Protein AF-A0A9W4TBA7-F1 (afdb_monomer)

Secondary structure (DSSP, 8-state):
-HHHHHHHHHGGGS-HHHHHHHHHHHHHHHHHS--PPPP--PPPPS---HHHHHHHHHHHH-TTGGGS-HHHHHHHHHHHHS----HHHH-

Solvent-accessible surface area (backbone atoms only — not comparable to full-atom values): 5652 Å² total; per-residue (Å²): 118,72,67,62,55,55,50,61,70,45,57,90,78,55,59,69,70,57,56,52,51,51,50,52,51,52,52,44,26,74,73,67,76,39,85,74,74,81,77,83,76,68,84,70,69,95,72,80,49,72,68,57,51,51,52,50,47,58,33,65,76,34,76,67,49,62,73,47,54,48,64,56,46,26,51,54,45,24,72,74,67,74,51,84,52,58,40,74,80,70,106

Radius of gyration: 26.27 Å; Cα contacts (8 Å, |Δi|>4): 42; chains: 1; bounding box: 50×23×65 Å

Sequence (91 aa):
LKLYEIMKALIPKTRGAIIYAVYNTLKHLHQTGSFTPKKQTGRPPLLNTPFQQELKAFVQENSENRRLCAKKLSTVWTSCLKNPISAFTIR

Structure (mmCIF, N/CA/C/O backbone):
data_AF-A0A9W4TBA7-F1
#
_entry.id   AF-A0A9W4TBA7-F1
#
loop_
_atom_site.group_PDB
_atom_site.id
_atom_site.type_symbol
_atom_site.label_atom_id
_atom_site.label_alt_id
_atom_site.label_comp_id
_atom_site.label_asym_id
_atom_site.label_entity_id
_atom_site.label_seq_id
_atom_site.pdbx_PDB_ins_code
_atom_site.Cartn_x
_atom_site.Cartn_y
_atom_site.Cartn_z
_atom_site.occupancy
_atom_site.B_iso_or_equiv
_atom_site.auth_seq_id
_atom_site.auth_comp_id
_atom_site.auth_asym_id
_atom_site.auth_atom_id
_atom_site.pdbx_PDB_model_num
ATOM 1 N N . LEU A 1 1 ? 32.525 6.665 -31.437 1.00 55.78 1 LEU A N 1
ATOM 2 C CA . LEU A 1 1 ? 32.812 5.915 -32.685 1.00 55.78 1 LEU A CA 1
ATOM 3 C C . LEU A 1 1 ? 32.375 4.441 -32.648 1.00 55.78 1 LEU A C 1
ATOM 5 O O . LEU A 1 1 ? 31.694 4.043 -33.574 1.00 55.78 1 LEU A O 1
ATOM 9 N N . LYS A 1 2 ? 32.633 3.641 -31.598 1.00 66.75 2 LYS A N 1
ATOM 10 C CA . LYS A 1 2 ? 32.271 2.197 -31.592 1.00 66.75 2 LYS A CA 1
ATOM 11 C C . LYS A 1 2 ? 30.762 1.863 -31.603 1.00 66.75 2 LYS A C 1
ATOM 13 O O . LYS A 1 2 ? 30.369 0.886 -32.224 1.00 66.75 2 LYS A O 1
ATOM 18 N N . LEU A 1 3 ? 29.909 2.663 -30.955 1.00 62.22 3 LEU A N 1
ATOM 19 C CA . LEU A 1 3 ? 28.463 2.373 -30.843 1.00 62.22 3 LEU A CA 1
ATOM 20 C C . LEU A 1 3 ? 27.697 2.542 -32.164 1.00 62.22 3 LEU A C 1
ATOM 22 O O . LEU A 1 3 ? 26.803 1.761 -32.474 1.00 62.22 3 LEU A O 1
ATOM 26 N N . TYR A 1 4 ? 28.077 3.551 -32.947 1.00 63.47 4 TYR A N 1
ATOM 27 C CA . TYR A 1 4 ? 27.458 3.858 -34.236 1.00 63.47 4 TYR A CA 1
ATOM 28 C C . TYR A 1 4 ? 27.751 2.775 -35.285 1.00 63.47 4 TYR A C 1
ATOM 30 O O . TYR A 1 4 ? 26.853 2.373 -36.021 1.00 63.47 4 TYR A O 1
ATOM 38 N N . GLU A 1 5 ? 28.971 2.231 -35.281 1.00 68.69 5 GLU A N 1
ATOM 39 C CA . GLU A 1 5 ? 29.366 1.117 -36.152 1.00 68.69 5 GLU A CA 1
ATOM 40 C C . GLU A 1 5 ? 28.635 -0.191 -35.798 1.00 68.69 5 GLU A C 1
ATOM 42 O O . GLU A 1 5 ? 28.164 -0.899 -36.687 1.00 68.69 5 GLU A O 1
ATOM 47 N N . ILE A 1 6 ? 28.434 -0.477 -34.502 1.00 69.06 6 ILE A N 1
ATOM 48 C CA . ILE A 1 6 ? 27.637 -1.634 -34.046 1.00 69.06 6 ILE A CA 1
ATOM 49 C C . ILE A 1 6 ? 26.171 -1.493 -34.478 1.00 69.06 6 ILE A C 1
ATOM 51 O O . ILE A 1 6 ? 25.579 -2.450 -34.976 1.00 69.06 6 ILE A O 1
ATOM 55 N N . MET A 1 7 ? 25.584 -0.298 -34.337 1.00 66.00 7 MET A N 1
ATOM 56 C CA . MET A 1 7 ? 24.221 -0.041 -34.811 1.00 66.00 7 MET A CA 1
ATOM 57 C C . MET A 1 7 ? 24.109 -0.221 -36.329 1.00 66.00 7 MET A C 1
ATOM 59 O O . MET A 1 7 ? 23.196 -0.910 -36.777 1.00 66.00 7 MET A O 1
ATOM 63 N N . LYS A 1 8 ? 25.052 0.310 -37.119 1.00 66.44 8 LYS A N 1
ATOM 64 C CA . LYS A 1 8 ? 25.088 0.121 -38.581 1.00 66.44 8 LYS A CA 1
ATOM 65 C C . LYS A 1 8 ? 25.114 -1.348 -38.998 1.00 66.44 8 LYS A C 1
ATOM 67 O O . LYS A 1 8 ? 24.406 -1.717 -39.931 1.00 66.44 8 LYS A O 1
ATOM 72 N N . ALA A 1 9 ? 25.875 -2.185 -38.295 1.00 67.19 9 ALA A N 1
ATOM 73 C CA . ALA A 1 9 ? 25.975 -3.612 -38.594 1.00 67.19 9 ALA A CA 1
ATOM 74 C C . ALA A 1 9 ? 24.683 -4.403 -38.289 1.00 67.19 9 ALA A C 1
ATOM 76 O O . ALA A 1 9 ? 24.420 -5.414 -38.942 1.00 67.19 9 ALA A O 1
ATOM 77 N N . LEU A 1 10 ? 23.863 -3.952 -37.329 1.00 63.69 10 LEU A N 1
ATOM 78 C CA . LEU A 1 10 ? 22.596 -4.604 -36.962 1.00 63.69 10 LEU A CA 1
ATOM 79 C C . LEU A 1 10 ? 21.402 -4.200 -37.846 1.00 63.69 10 LEU A C 1
ATOM 81 O O . LEU A 1 10 ? 20.488 -5.010 -38.026 1.00 63.69 10 LEU A O 1
ATOM 85 N N . ILE A 1 11 ? 21.407 -2.983 -38.405 1.00 63.31 11 ILE A N 1
ATOM 86 C CA . ILE A 1 11 ? 20.301 -2.410 -39.199 1.00 63.31 11 ILE A CA 1
ATOM 87 C C . ILE A 1 11 ? 19.819 -3.313 -40.353 1.00 63.31 11 ILE A C 1
ATOM 89 O O . ILE A 1 11 ? 18.610 -3.514 -40.454 1.00 63.31 11 ILE A O 1
ATOM 93 N N . PRO A 1 12 ? 20.682 -3.912 -41.200 1.00 61.94 12 PRO A N 1
ATOM 94 C CA . PRO A 1 12 ? 20.199 -4.688 -42.346 1.00 61.94 12 PRO A CA 1
ATOM 95 C C . PRO A 1 12 ? 19.651 -6.082 -41.990 1.00 61.94 12 PRO A C 1
ATOM 97 O O . PRO A 1 12 ? 19.111 -6.755 -42.861 1.00 61.94 12 PRO A O 1
ATOM 100 N N . LYS A 1 13 ? 19.784 -6.549 -40.737 1.00 64.44 13 LYS A N 1
ATOM 101 C CA . LYS A 1 13 ? 19.483 -7.943 -40.346 1.00 64.44 13 LYS A CA 1
ATOM 102 C C . LYS A 1 13 ? 18.376 -8.093 -39.301 1.00 64.44 13 LYS A C 1
ATOM 104 O O . LYS A 1 13 ? 18.088 -9.213 -38.887 1.00 64.44 13 LYS A O 1
ATOM 109 N N . THR A 1 14 ? 17.764 -7.003 -38.837 1.00 63.44 14 THR A N 1
ATOM 110 C CA . THR A 1 14 ? 16.854 -7.055 -37.683 1.00 63.44 14 THR A CA 1
ATOM 111 C C . THR A 1 14 ? 15.579 -6.233 -37.861 1.00 63.44 14 THR A C 1
ATOM 113 O O . THR A 1 14 ? 15.548 -5.217 -38.547 1.00 63.44 14 THR A O 1
ATOM 116 N N . ARG A 1 15 ? 14.489 -6.688 -37.225 1.00 75.25 15 ARG A N 1
ATOM 117 C CA . ARG A 1 15 ? 13.212 -5.955 -37.163 1.00 75.25 15 ARG A CA 1
ATOM 118 C C . ARG A 1 15 ? 13.395 -4.663 -36.354 1.00 75.25 15 ARG A C 1
ATOM 120 O O . ARG A 1 15 ? 14.114 -4.669 -35.357 1.00 75.25 15 ARG A O 1
ATOM 127 N N . GLY A 1 16 ? 12.682 -3.591 -36.711 1.00 72.75 16 GLY A N 1
ATOM 128 C CA . GLY A 1 16 ? 12.827 -2.263 -36.084 1.00 72.75 16 GLY A CA 1
ATOM 129 C C . GLY A 1 16 ? 12.727 -2.239 -34.549 1.00 72.75 16 GLY A C 1
ATOM 130 O O . GLY A 1 16 ? 13.425 -1.464 -33.900 1.00 72.75 16 GLY A O 1
ATOM 131 N N . ALA A 1 17 ? 11.948 -3.147 -33.950 1.00 72.25 17 ALA A N 1
ATOM 132 C CA . ALA A 1 17 ? 11.853 -3.295 -32.494 1.00 72.25 17 ALA A CA 1
ATOM 133 C C . ALA A 1 17 ? 13.187 -3.690 -31.825 1.00 72.25 17 ALA A C 1
ATOM 135 O O . ALA A 1 17 ? 13.499 -3.213 -30.736 1.00 72.25 17 ALA A O 1
ATOM 136 N N . ILE A 1 18 ? 13.997 -4.523 -32.486 1.00 78.38 18 ILE A N 1
ATOM 137 C CA . ILE A 1 18 ? 15.304 -4.969 -31.980 1.00 78.38 18 ILE A CA 1
ATOM 138 C C . ILE A 1 18 ? 16.302 -3.808 -32.028 1.00 78.38 18 ILE A C 1
ATOM 140 O O . ILE A 1 18 ? 17.021 -3.571 -31.060 1.00 78.38 18 ILE A O 1
ATOM 144 N N . ILE A 1 19 ? 16.293 -3.035 -33.118 1.00 81.69 19 ILE A N 1
ATOM 145 C CA . ILE A 1 19 ? 17.140 -1.844 -33.277 1.00 81.69 19 ILE A CA 1
ATOM 146 C C . ILE A 1 19 ? 16.826 -0.818 -32.179 1.00 81.69 19 ILE A C 1
ATOM 148 O O . ILE A 1 19 ? 17.739 -0.280 -31.552 1.00 81.69 19 ILE A O 1
ATOM 152 N N . TYR A 1 20 ? 15.540 -0.589 -31.900 1.00 82.56 20 TYR A N 1
ATOM 153 C CA . TYR A 1 20 ? 15.100 0.329 -30.849 1.00 82.56 20 TYR A CA 1
ATOM 154 C C . TYR A 1 20 ? 15.523 -0.131 -29.445 1.00 82.56 20 TYR A C 1
ATOM 156 O O . TYR A 1 20 ? 16.012 0.672 -28.649 1.00 82.56 20 TYR A O 1
ATOM 164 N N . ALA A 1 21 ? 15.397 -1.429 -29.151 1.00 83.69 21 ALA A N 1
ATOM 165 C CA . ALA A 1 21 ? 15.845 -2.001 -27.884 1.00 83.69 21 ALA A CA 1
ATOM 166 C C . ALA A 1 21 ? 17.361 -1.834 -27.690 1.00 83.69 21 ALA A C 1
ATOM 168 O O . ALA A 1 21 ? 17.790 -1.327 -26.655 1.00 83.69 21 ALA A O 1
ATOM 169 N N . VAL A 1 22 ? 18.161 -2.165 -28.710 1.00 84.62 22 VAL A N 1
ATOM 170 C CA . VAL A 1 22 ? 19.625 -2.007 -28.682 1.00 84.62 22 VAL A CA 1
ATOM 171 C C . VAL A 1 22 ? 20.013 -0.547 -28.469 1.00 84.62 22 VAL A C 1
ATOM 173 O O . VAL A 1 22 ? 20.836 -0.256 -27.602 1.00 84.62 22 VAL A O 1
ATOM 176 N N . TYR A 1 23 ? 19.391 0.387 -29.193 1.00 86.19 23 TYR A N 1
ATOM 177 C CA . TYR A 1 23 ? 19.641 1.816 -29.008 1.00 86.19 23 TYR A CA 1
ATOM 178 C C . TYR A 1 23 ? 19.374 2.266 -27.565 1.00 86.19 23 TYR A C 1
ATOM 180 O O . TYR A 1 23 ? 20.219 2.925 -26.958 1.00 86.19 23 TYR A O 1
ATOM 188 N N . ASN A 1 24 ? 18.236 1.876 -26.987 1.00 86.06 24 ASN A N 1
ATOM 189 C CA . ASN A 1 24 ? 17.886 2.245 -25.618 1.00 86.06 24 ASN A CA 1
ATOM 190 C C . ASN A 1 24 ? 18.841 1.642 -24.582 1.00 86.06 24 ASN A C 1
ATOM 192 O O . ASN A 1 24 ? 19.220 2.336 -23.639 1.00 86.06 24 ASN A O 1
ATOM 196 N N . THR A 1 25 ? 19.279 0.394 -24.764 1.00 86.88 25 THR A N 1
ATOM 197 C CA . THR A 1 25 ? 20.272 -0.243 -23.888 1.00 86.88 25 THR A CA 1
ATOM 198 C C . THR A 1 25 ? 21.616 0.479 -23.948 1.00 86.88 25 THR A C 1
ATOM 200 O O . THR A 1 25 ? 22.214 0.757 -22.911 1.00 86.88 25 THR A O 1
ATOM 203 N N . LEU A 1 26 ? 22.082 0.838 -25.146 1.00 88.12 26 LEU A N 1
ATOM 204 C CA . LEU A 1 26 ? 23.34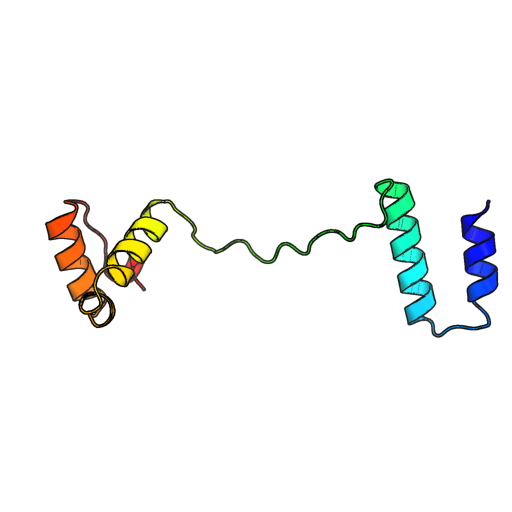0 1.565 -25.328 1.00 88.12 26 LEU A CA 1
ATOM 205 C C . LEU A 1 26 ? 23.269 2.989 -24.765 1.00 88.12 26 LEU A C 1
ATOM 207 O O . LEU A 1 26 ? 24.216 3.457 -24.132 1.00 88.12 26 LEU A O 1
ATOM 211 N N . LYS A 1 27 ? 22.134 3.669 -24.948 1.00 86.75 27 LYS A N 1
ATOM 212 C CA . LYS A 1 27 ? 21.865 4.979 -24.348 1.00 86.75 27 LYS A CA 1
ATOM 213 C C . LYS A 1 27 ? 21.889 4.903 -22.820 1.00 86.75 27 LYS A C 1
ATOM 215 O O . LYS A 1 27 ? 22.529 5.737 -22.186 1.00 86.75 27 LYS A O 1
ATOM 220 N N . HIS A 1 28 ? 21.240 3.893 -22.239 1.00 86.69 28 HIS A N 1
ATOM 221 C CA . HIS A 1 28 ? 21.225 3.659 -20.793 1.00 86.69 28 HIS A CA 1
ATOM 222 C C . HIS A 1 28 ? 22.627 3.381 -20.241 1.00 86.69 28 HIS A C 1
ATOM 224 O O . HIS A 1 28 ? 23.011 3.977 -19.235 1.00 86.69 28 HIS A O 1
ATOM 230 N N . LEU A 1 29 ? 23.426 2.565 -20.938 1.00 89.25 29 LEU A N 1
ATOM 231 C CA . LEU A 1 29 ? 24.825 2.310 -20.587 1.00 89.25 29 LEU A CA 1
ATOM 232 C C . LEU A 1 29 ? 25.654 3.598 -20.589 1.00 89.25 29 LEU A C 1
ATOM 234 O O . LEU A 1 29 ? 26.402 3.843 -19.652 1.00 89.25 29 LEU A O 1
ATOM 238 N N . HIS A 1 30 ? 25.513 4.438 -21.616 1.00 87.94 30 HIS A N 1
ATOM 239 C CA . HIS A 1 30 ? 26.238 5.708 -21.688 1.00 87.94 30 HIS A CA 1
ATOM 240 C C . HIS A 1 30 ? 25.858 6.661 -20.543 1.00 87.94 30 HIS A C 1
ATOM 242 O O . HIS A 1 30 ? 26.698 7.401 -20.047 1.00 87.94 30 HIS A O 1
ATOM 248 N N . GLN A 1 31 ? 24.591 6.654 -20.128 1.00 88.06 31 GLN A N 1
ATOM 249 C CA . GLN A 1 31 ? 24.083 7.541 -19.079 1.00 88.06 31 GLN A CA 1
ATOM 250 C C . GLN A 1 31 ? 24.396 7.053 -17.661 1.00 88.06 31 GLN A C 1
ATOM 252 O O . GLN A 1 31 ? 24.590 7.874 -16.771 1.00 88.06 31 GLN A O 1
ATOM 257 N N . THR A 1 32 ? 24.403 5.739 -17.437 1.00 88.69 32 THR A N 1
ATOM 258 C CA . THR A 1 32 ? 24.470 5.151 -16.086 1.00 88.69 32 THR A CA 1
ATOM 259 C C . THR A 1 32 ? 25.719 4.311 -15.834 1.00 88.69 32 THR A C 1
ATOM 261 O O . THR A 1 32 ? 25.957 3.909 -14.699 1.00 88.69 32 THR A O 1
ATOM 264 N N . GLY A 1 33 ? 26.502 4.004 -16.871 1.00 91.31 33 GLY A N 1
ATOM 265 C CA . GLY A 1 33 ? 27.640 3.086 -16.799 1.00 91.31 33 GLY A CA 1
ATOM 266 C C . GLY A 1 33 ? 27.249 1.621 -16.583 1.00 91.31 33 GLY A C 1
ATOM 267 O O . GLY A 1 33 ? 28.128 0.784 -16.400 1.00 91.31 33 GLY A O 1
ATOM 268 N N . SER A 1 34 ? 25.953 1.291 -16.604 1.00 88.69 34 SER A N 1
ATOM 269 C CA . SER A 1 34 ? 25.451 -0.043 -16.285 1.00 88.69 34 SER A CA 1
ATOM 270 C C . SER A 1 34 ? 24.494 -0.582 -17.345 1.00 88.69 34 SER A C 1
ATOM 272 O O . SER A 1 34 ? 23.715 0.154 -17.948 1.00 88.69 34 SER A O 1
ATOM 274 N N . PHE A 1 35 ? 24.510 -1.903 -17.525 1.00 87.38 35 PHE A N 1
ATOM 275 C CA . PHE A 1 35 ? 23.486 -2.631 -18.279 1.00 87.38 35 PHE A CA 1
ATOM 276 C C . PHE A 1 35 ? 22.273 -3.011 -17.422 1.00 87.38 35 PHE A C 1
ATOM 278 O O . PHE A 1 35 ? 21.294 -3.533 -17.954 1.00 87.38 35 PHE A O 1
ATOM 285 N N . THR A 1 36 ? 22.314 -2.769 -16.106 1.00 88.06 36 THR A N 1
ATOM 286 C CA . THR A 1 36 ? 21.194 -3.091 -15.220 1.00 88.06 36 THR A CA 1
ATOM 287 C C . THR A 1 36 ? 19.981 -2.236 -15.586 1.00 88.06 36 THR A C 1
ATOM 289 O O . THR A 1 36 ? 20.055 -1.004 -15.532 1.00 88.06 36 THR A O 1
ATOM 292 N N . PRO A 1 37 ? 18.849 -2.852 -15.969 1.00 81.12 37 PRO A N 1
ATOM 293 C CA . PRO A 1 37 ? 17.656 -2.097 -16.301 1.00 81.12 37 PRO A CA 1
ATOM 294 C C . PRO A 1 37 ? 17.141 -1.381 -15.054 1.00 81.12 37 PRO A C 1
ATOM 296 O O . PRO A 1 37 ? 17.198 -1.902 -13.936 1.00 81.12 37 PRO A O 1
ATOM 299 N N . LYS A 1 38 ? 16.595 -0.178 -15.245 1.00 80.44 38 LYS A N 1
ATOM 300 C CA . LYS A 1 38 ? 15.916 0.532 -14.164 1.00 80.44 38 LYS A CA 1
ATOM 301 C C . LYS A 1 38 ? 14.741 -0.321 -13.689 1.00 80.44 38 LYS A C 1
ATOM 303 O O . LYS A 1 38 ? 13.854 -0.647 -14.478 1.00 80.44 38 LYS A O 1
ATOM 308 N N . LYS A 1 39 ? 14.724 -0.668 -12.399 1.00 82.19 39 LYS A N 1
ATOM 309 C CA . LYS A 1 39 ? 13.586 -1.361 -11.791 1.00 82.19 39 LYS A CA 1
ATOM 310 C C . LYS A 1 39 ? 12.342 -0.505 -12.018 1.00 82.19 39 LYS A C 1
ATOM 312 O O . LYS A 1 39 ? 12.316 0.657 -11.611 1.00 82.19 39 LYS A O 1
ATOM 317 N N . GLN A 1 40 ? 11.326 -1.063 -12.671 1.00 75.06 40 GLN A N 1
ATOM 318 C CA . GLN A 1 40 ? 10.012 -0.435 -12.684 1.00 75.06 40 GLN A CA 1
ATOM 319 C C . GLN A 1 40 ? 9.484 -0.462 -11.253 1.00 75.06 40 GLN A C 1
ATOM 321 O O . GLN A 1 40 ? 9.040 -1.488 -10.743 1.00 75.06 40 GLN A O 1
ATOM 326 N N . THR A 1 41 ? 9.592 0.671 -10.571 1.00 73.94 41 THR A N 1
ATOM 327 C CA . THR A 1 41 ? 8.835 0.908 -9.353 1.00 73.94 41 THR A CA 1
ATOM 328 C C . THR A 1 41 ? 7.401 1.147 -9.794 1.00 73.94 41 THR A C 1
ATOM 330 O O . THR A 1 41 ? 7.105 2.172 -10.410 1.00 73.94 41 THR A O 1
ATOM 333 N N . GLY A 1 42 ? 6.523 0.178 -9.532 1.00 78.88 42 GLY A N 1
ATOM 334 C CA . GLY A 1 42 ? 5.087 0.406 -9.637 1.00 78.88 42 GLY A CA 1
ATOM 335 C C . GLY A 1 42 ? 4.657 1.559 -8.727 1.00 78.88 42 GLY A C 1
ATOM 336 O O . GLY A 1 42 ? 5.453 2.081 -7.940 1.00 78.88 42 GLY A O 1
ATOM 337 N N . ARG A 1 43 ? 3.386 1.960 -8.820 1.00 72.06 43 ARG A N 1
ATOM 338 C CA . ARG A 1 43 ? 2.835 2.960 -7.901 1.00 72.06 43 ARG A CA 1
ATOM 339 C C . ARG A 1 43 ? 3.105 2.485 -6.465 1.00 72.06 43 ARG A C 1
ATOM 341 O O . ARG A 1 43 ? 2.752 1.342 -6.158 1.00 72.06 43 ARG A O 1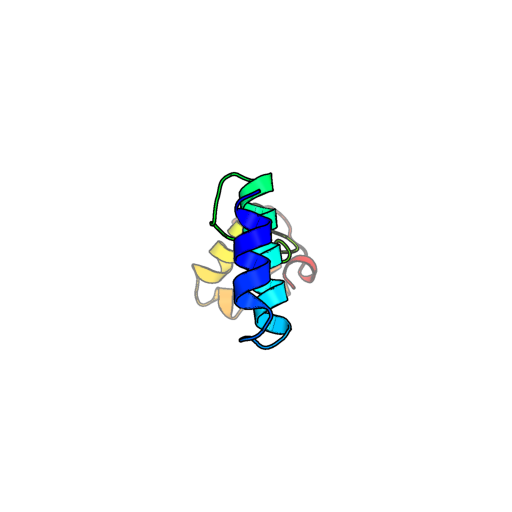
ATOM 348 N N . PRO A 1 44 ? 3.752 3.296 -5.607 1.00 66.25 44 PRO A N 1
ATOM 349 C CA . PRO A 1 44 ? 3.891 2.928 -4.208 1.00 66.25 44 PRO A CA 1
ATOM 350 C C . PRO A 1 44 ? 2.490 2.656 -3.640 1.00 66.25 44 PRO A C 1
ATOM 352 O O . PRO A 1 44 ? 1.525 3.277 -4.108 1.00 66.25 44 PRO A O 1
ATOM 355 N N . PRO A 1 45 ? 2.349 1.720 -2.685 1.00 66.00 45 PRO A N 1
ATOM 356 C CA . PRO A 1 45 ? 1.065 1.475 -2.045 1.00 66.00 45 PRO A CA 1
ATOM 357 C C . PRO A 1 45 ? 0.491 2.813 -1.586 1.00 66.00 45 PRO A C 1
ATOM 359 O O . PRO A 1 45 ? 1.205 3.604 -0.970 1.00 66.00 45 PRO A O 1
ATOM 362 N N . LEU A 1 46 ? -0.766 3.086 -1.952 1.00 61.78 46 LEU A N 1
ATOM 363 C CA . LEU A 1 46 ? -1.389 4.403 -1.772 1.00 61.78 46 LEU A CA 1
ATOM 364 C C . LEU A 1 46 ? -1.317 4.890 -0.321 1.00 61.78 46 LEU A C 1
ATOM 366 O O . LEU A 1 46 ? -1.284 6.089 -0.069 1.00 61.78 46 LEU A O 1
ATOM 370 N N . LEU A 1 47 ? -1.278 3.944 0.612 1.00 61.94 47 LEU A N 1
ATOM 371 C CA . LEU A 1 47 ? -1.100 4.143 2.032 1.00 61.94 47 LEU A CA 1
ATOM 372 C C . LEU A 1 47 ? -0.176 3.006 2.502 1.00 61.94 47 LEU A C 1
ATOM 374 O O . LEU A 1 47 ? -0.412 1.838 2.194 1.00 61.94 47 LEU A O 1
ATOM 378 N N . ASN A 1 48 ? 0.935 3.349 3.151 1.00 67.62 48 ASN A N 1
ATOM 379 C CA . ASN A 1 48 ? 1.829 2.396 3.816 1.00 67.62 48 ASN A CA 1
ATOM 380 C C . ASN A 1 48 ? 2.310 3.021 5.127 1.00 67.62 48 ASN A C 1
ATOM 382 O O . ASN A 1 48 ? 3.505 3.178 5.373 1.00 67.62 48 ASN A O 1
ATOM 386 N N . THR A 1 49 ? 1.352 3.507 5.914 1.00 79.88 49 THR A N 1
ATOM 387 C CA . THR A 1 49 ? 1.639 4.101 7.217 1.00 79.88 49 THR A CA 1
ATOM 388 C C . THR A 1 49 ? 1.914 2.985 8.232 1.00 79.88 49 THR A C 1
ATOM 390 O O . THR A 1 49 ? 1.348 1.895 8.097 1.00 79.88 49 THR A O 1
ATOM 393 N N . PRO A 1 50 ? 2.736 3.232 9.269 1.00 82.50 50 PRO A N 1
ATOM 394 C CA . PRO A 1 50 ? 2.975 2.257 10.342 1.00 82.50 50 PRO A CA 1
ATOM 395 C C . PRO A 1 50 ? 1.666 1.725 10.939 1.00 82.50 50 PRO A C 1
ATOM 397 O O . PRO A 1 50 ? 1.472 0.526 11.098 1.00 82.50 50 PRO A O 1
ATOM 400 N N . PHE A 1 51 ? 0.702 2.625 11.113 1.00 78.62 51 PHE A N 1
ATOM 401 C CA . PHE A 1 51 ? -0.627 2.333 11.633 1.00 78.62 51 PHE A CA 1
ATOM 402 C C . PHE A 1 51 ? -1.425 1.327 10.787 1.00 78.62 51 PHE A C 1
ATOM 404 O O . PHE A 1 51 ? -2.164 0.496 11.309 1.00 78.62 51 PHE A O 1
ATOM 411 N N . GLN A 1 52 ? -1.263 1.358 9.463 1.00 80.50 52 GLN A N 1
ATOM 412 C CA . GLN A 1 52 ? -1.923 0.407 8.573 1.00 80.50 52 GLN A CA 1
ATOM 413 C C . GLN A 1 52 ? -1.255 -0.972 8.615 1.00 80.50 52 GLN A C 1
ATOM 415 O O . GLN A 1 52 ? -1.926 -1.989 8.437 1.00 80.50 52 GLN A O 1
ATOM 420 N N . GLN A 1 53 ? 0.056 -1.019 8.873 1.00 85.75 53 GLN A N 1
ATOM 421 C CA . GLN A 1 53 ? 0.773 -2.274 9.088 1.00 85.75 53 GLN A CA 1
ATOM 422 C C . GLN A 1 53 ? 0.369 -2.921 10.413 1.00 85.75 53 GLN A C 1
ATOM 424 O O . GLN A 1 53 ? 0.108 -4.122 10.432 1.00 85.75 53 GLN A O 1
ATOM 429 N N . GLU A 1 54 ? 0.226 -2.133 11.478 1.00 86.94 54 GLU A N 1
ATOM 430 C CA . GLU A 1 54 ? -0.298 -2.601 12.766 1.00 86.94 54 GLU A CA 1
ATOM 431 C C . GLU A 1 54 ? -1.736 -3.118 12.633 1.00 86.94 54 GLU A C 1
ATOM 433 O O . GLU A 1 54 ? -2.040 -4.216 13.097 1.00 86.94 54 GLU A O 1
ATOM 438 N N . LEU A 1 55 ? -2.610 -2.395 11.919 1.00 86.12 55 LEU A N 1
ATOM 439 C CA . LEU A 1 55 ? -3.976 -2.852 11.640 1.00 86.12 55 LEU A CA 1
ATOM 440 C C . LEU A 1 55 ? -3.993 -4.171 10.864 1.00 86.12 55 LEU A C 1
ATOM 442 O O . LEU A 1 55 ? -4.763 -5.079 11.181 1.00 86.12 55 LEU A O 1
ATOM 446 N N . LYS A 1 56 ? -3.120 -4.306 9.863 1.00 86.50 56 LYS A N 1
ATOM 447 C CA . LYS A 1 56 ? -2.984 -5.545 9.095 1.00 86.50 56 LYS A CA 1
ATOM 448 C C . LYS A 1 56 ? -2.495 -6.698 9.971 1.00 86.50 56 LYS A C 1
ATOM 450 O O . LYS A 1 56 ? -3.053 -7.788 9.875 1.00 86.50 56 LYS A O 1
ATOM 455 N N . ALA A 1 57 ? -1.492 -6.465 10.817 1.00 88.25 57 ALA A N 1
ATOM 456 C CA . ALA A 1 57 ? -0.976 -7.464 11.747 1.00 88.25 57 ALA A CA 1
ATOM 457 C C . ALA A 1 57 ? -2.073 -7.930 12.713 1.0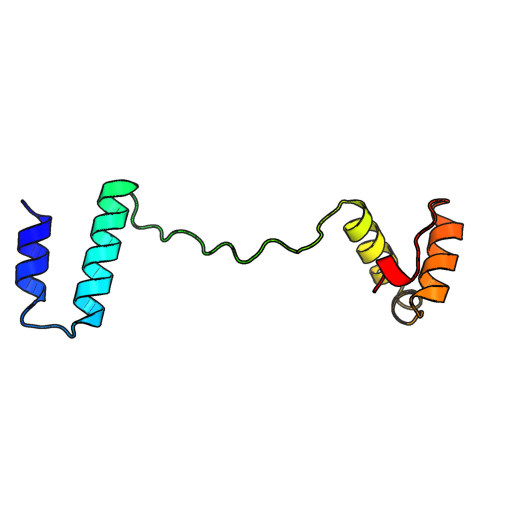0 88.25 57 ALA A C 1
ATOM 459 O O . ALA A 1 57 ? -2.340 -9.123 12.796 1.00 88.25 57 ALA A O 1
ATOM 460 N N . PHE A 1 58 ? -2.807 -6.996 13.317 1.00 87.38 58 PHE A N 1
ATOM 461 C CA . PHE A 1 58 ? -3.906 -7.280 14.240 1.00 87.38 58 PHE A CA 1
ATOM 462 C C . PHE A 1 58 ? -5.043 -8.116 13.627 1.00 87.38 58 PHE A C 1
ATOM 464 O O . PHE A 1 58 ? -5.613 -8.996 14.277 1.00 87.38 58 PHE A O 1
ATOM 471 N N . VAL A 1 59 ? -5.392 -7.856 12.362 1.00 87.00 59 VAL A N 1
ATOM 472 C CA . VAL A 1 59 ? -6.401 -8.649 11.637 1.00 87.00 59 VAL A CA 1
ATOM 473 C C . VAL A 1 59 ? -5.869 -10.040 11.282 1.00 87.00 59 VAL A C 1
ATOM 475 O O . VAL A 1 59 ? -6.641 -10.995 11.214 1.00 87.00 59 VAL A O 1
ATOM 478 N N . GLN A 1 60 ? -4.567 -10.162 11.029 1.00 86.94 60 GLN A N 1
ATOM 479 C CA . GLN A 1 60 ? -3.940 -11.399 10.571 1.00 86.94 60 GLN A CA 1
ATOM 480 C C . GLN A 1 60 ? -3.554 -12.343 11.718 1.00 86.94 60 GLN A C 1
ATOM 482 O O . GLN A 1 60 ? -3.598 -13.557 11.534 1.00 86.94 60 GLN A O 1
ATOM 487 N N . GLU A 1 61 ? -3.215 -11.797 12.884 1.00 86.44 61 GLU A N 1
ATOM 488 C CA . GLU A 1 61 ? -2.813 -12.532 14.087 1.00 86.44 61 GLU A CA 1
ATOM 489 C C . GLU A 1 61 ? -3.969 -13.341 14.690 1.00 86.44 61 GLU A C 1
ATOM 491 O O . GLU A 1 61 ? -3.764 -14.452 15.174 1.00 86.44 61 GLU A O 1
ATOM 496 N N . ASN A 1 62 ? -5.204 -12.840 14.585 1.00 85.12 62 ASN A N 1
ATOM 497 C CA . ASN A 1 62 ? -6.392 -13.545 15.054 1.00 85.12 62 ASN A CA 1
ATOM 498 C C . ASN A 1 62 ? -7.318 -13.912 13.882 1.00 85.12 62 ASN A C 1
ATOM 500 O O . ASN A 1 62 ? -7.925 -13.059 13.232 1.00 85.12 62 ASN A O 1
ATOM 504 N N . SER A 1 63 ? -7.478 -15.214 13.640 1.00 81.44 63 SER A N 1
ATOM 505 C CA . SER A 1 63 ? -8.347 -15.730 12.575 1.00 81.44 63 SER A CA 1
ATOM 506 C C . SER A 1 63 ? -9.824 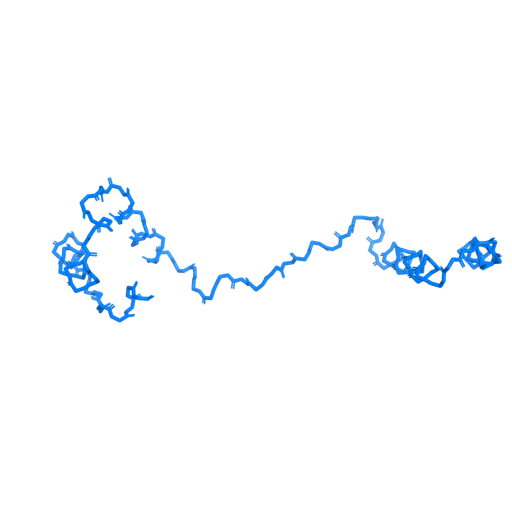-15.326 12.719 1.00 81.44 63 SER A C 1
ATOM 508 O O . SER A 1 63 ? -10.531 -15.229 11.711 1.00 81.44 63 SER A O 1
ATOM 510 N N . GLU A 1 64 ? -10.283 -15.026 13.938 1.00 84.69 64 GLU A N 1
ATOM 511 C CA . GLU A 1 64 ? -11.614 -14.481 14.208 1.00 84.69 64 GLU A CA 1
ATOM 512 C C . GLU A 1 64 ? -11.719 -13.029 13.740 1.00 84.69 64 GLU A C 1
ATOM 514 O O . GLU A 1 64 ? -12.698 -12.673 13.079 1.00 84.69 64 GLU A O 1
ATOM 519 N N . ASN A 1 65 ? -10.678 -12.217 13.971 1.00 82.88 65 ASN A N 1
ATOM 520 C CA . ASN A 1 65 ? -10.616 -10.824 13.516 1.00 82.88 65 ASN A CA 1
ATOM 521 C C . ASN A 1 65 ? -10.744 -10.725 11.992 1.00 82.88 65 ASN A C 1
ATOM 523 O O . ASN A 1 65 ? -11.419 -9.832 11.482 1.00 82.88 65 ASN A O 1
ATOM 527 N N . ARG A 1 66 ? -10.184 -11.684 11.249 1.00 80.94 66 ARG A N 1
ATOM 528 C CA . ARG A 1 66 ? -10.294 -11.747 9.783 1.00 80.94 66 ARG A CA 1
ATOM 529 C C . ARG A 1 66 ? -11.734 -11.886 9.274 1.00 80.94 66 ARG A C 1
ATOM 531 O O . ARG A 1 66 ? -12.014 -11.509 8.138 1.00 80.94 66 ARG A O 1
ATOM 538 N N . ARG A 1 67 ? -12.644 -12.438 10.082 1.00 86.31 67 ARG A N 1
ATOM 539 C CA . ARG A 1 67 ? -14.069 -12.609 9.740 1.00 86.31 67 ARG A CA 1
ATOM 540 C C . ARG A 1 67 ? -14.941 -11.452 10.228 1.00 86.31 67 ARG A C 1
ATOM 542 O O . ARG A 1 67 ? -16.130 -11.409 9.913 1.00 86.31 67 ARG A O 1
ATOM 549 N N . LEU A 1 68 ? -14.384 -10.527 11.008 1.00 86.25 68 LEU A N 1
ATOM 550 C CA . LEU A 1 68 ? -15.128 -9.394 11.536 1.00 86.25 68 LEU A CA 1
ATOM 551 C C . LEU A 1 68 ? -15.387 -8.356 10.441 1.00 86.25 68 LEU A C 1
ATOM 553 O O . LEU A 1 68 ? -14.530 -8.027 9.624 1.00 86.25 68 LEU A O 1
ATOM 557 N N . CYS A 1 69 ? -16.591 -7.785 10.455 1.00 88.75 69 CYS A N 1
ATOM 558 C CA . CYS A 1 69 ? -16.890 -6.621 9.633 1.00 88.75 69 CYS A CA 1
ATOM 559 C C . CYS A 1 69 ? -16.109 -5.393 10.133 1.00 88.75 69 CYS A C 1
ATOM 561 O O . CYS A 1 69 ? -15.799 -5.287 11.321 1.00 88.75 69 CYS A O 1
ATOM 563 N N . ALA A 1 70 ? -15.860 -4.419 9.252 1.00 86.50 70 ALA A N 1
ATOM 564 C CA . ALA A 1 70 ? -15.084 -3.215 9.575 1.00 86.50 70 ALA A CA 1
ATOM 565 C C . ALA A 1 70 ? -15.585 -2.470 10.830 1.00 86.50 70 ALA A C 1
ATOM 567 O O . ALA A 1 70 ? -14.788 -1.978 11.623 1.00 86.50 70 ALA A O 1
ATOM 568 N N . LYS A 1 71 ? -16.908 -2.435 11.061 1.00 89.06 71 LYS A N 1
ATOM 569 C CA . LYS A 1 71 ? -17.498 -1.812 12.258 1.00 89.06 71 LYS A CA 1
ATOM 570 C C . LYS A 1 71 ? -17.109 -2.547 13.545 1.00 89.06 71 LYS A C 1
ATOM 572 O O . LYS A 1 71 ? -16.741 -1.899 14.514 1.00 89.06 71 LYS A O 1
ATOM 577 N N . LYS A 1 72 ? -17.148 -3.885 13.540 1.00 89.81 72 LYS A N 1
ATOM 578 C CA . LYS A 1 72 ? -16.710 -4.698 14.683 1.00 89.81 72 LYS A CA 1
ATOM 579 C C . LYS A 1 72 ? -15.199 -4.603 14.882 1.00 89.81 72 LYS A C 1
ATOM 581 O O . LYS A 1 72 ? -14.769 -4.430 16.013 1.00 89.81 72 LYS A O 1
ATOM 586 N N . LEU A 1 73 ? -14.411 -4.637 13.804 1.00 88.44 73 LEU A N 1
ATOM 587 C CA . LEU A 1 73 ? -12.957 -4.445 13.877 1.00 88.44 73 LEU A CA 1
ATOM 588 C C . LEU A 1 73 ? -12.583 -3.110 14.515 1.00 88.44 73 LEU A C 1
ATOM 590 O O . LEU A 1 73 ? -11.737 -3.087 15.398 1.00 88.44 73 LEU A O 1
ATOM 594 N N . SER A 1 74 ? -13.251 -2.023 14.124 1.00 87.94 74 SER A N 1
ATOM 595 C CA . SER A 1 74 ? -13.082 -0.702 14.737 1.00 87.94 74 SER A CA 1
ATOM 596 C C . SER A 1 74 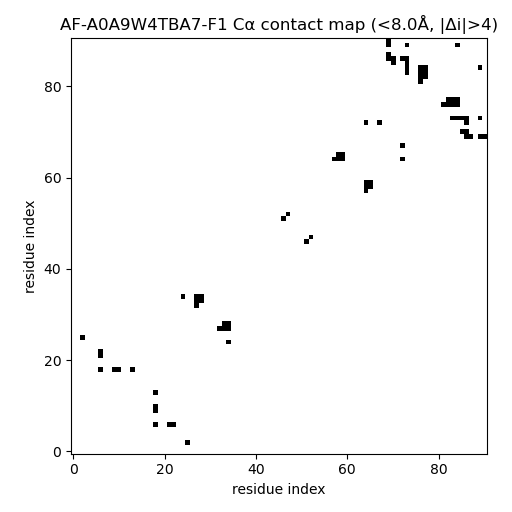? -13.333 -0.736 16.250 1.00 87.94 74 SER A C 1
ATOM 598 O O . SER A 1 74 ? -12.530 -0.201 17.014 1.00 87.94 74 SER A O 1
ATOM 600 N N . THR A 1 75 ? -14.392 -1.416 16.704 1.00 89.69 75 THR A N 1
ATOM 601 C CA . THR A 1 75 ? -14.681 -1.566 18.137 1.00 89.69 75 THR A CA 1
ATOM 602 C C . THR A 1 75 ? -13.591 -2.353 18.861 1.00 89.69 75 THR A C 1
ATOM 604 O O . THR A 1 75 ? -13.046 -1.850 19.838 1.00 89.69 75 THR A O 1
ATOM 607 N N . VAL A 1 76 ? -13.234 -3.545 18.369 1.00 89.31 76 VAL A N 1
ATOM 608 C CA . VAL A 1 76 ? -12.218 -4.400 19.012 1.00 89.31 76 VAL A CA 1
ATOM 609 C C . VAL A 1 76 ? -10.861 -3.692 19.043 1.00 89.31 76 VAL A C 1
ATOM 611 O O . VAL A 1 76 ? -10.206 -3.655 20.080 1.00 89.31 76 VAL A O 1
ATOM 614 N N . TRP A 1 77 ? -10.477 -3.048 1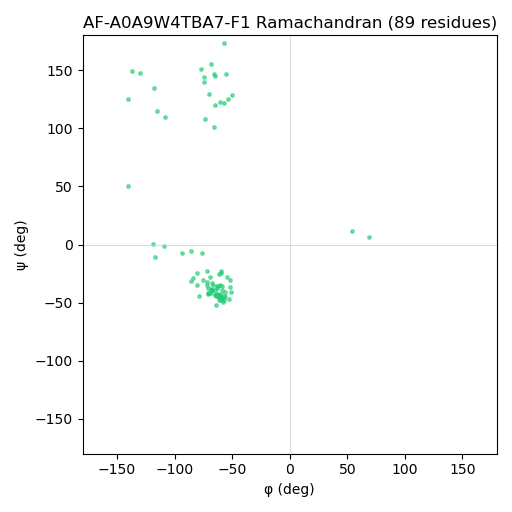7.942 1.00 87.88 77 TRP A N 1
ATOM 615 C CA . TRP A 1 77 ? -9.259 -2.250 17.855 1.00 87.88 77 TRP A CA 1
ATOM 616 C C . TRP A 1 77 ? -9.231 -1.123 18.893 1.00 87.88 77 TRP A C 1
ATOM 618 O O . TRP A 1 77 ? -8.260 -0.976 19.634 1.00 87.88 77 TRP A O 1
ATOM 628 N N . THR A 1 78 ? -10.316 -0.348 18.986 1.00 87.06 78 THR A N 1
ATOM 629 C CA . THR A 1 78 ? -10.418 0.774 19.931 1.00 87.06 78 THR A CA 1
ATOM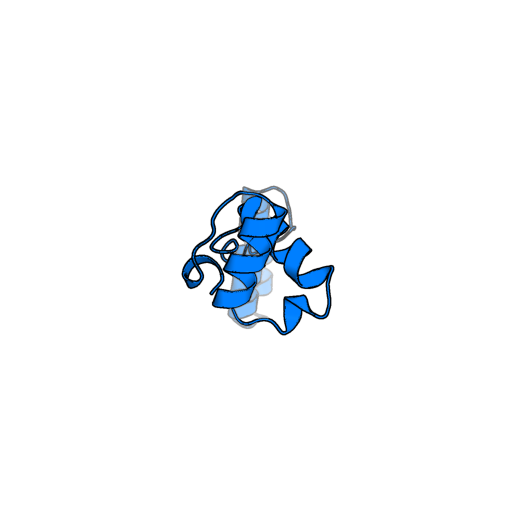 630 C C . THR A 1 78 ? -10.344 0.283 21.379 1.00 87.06 78 THR A C 1
ATOM 632 O O . THR A 1 78 ? -9.704 0.925 22.209 1.00 87.06 78 THR A O 1
ATOM 635 N N . SER A 1 79 ? -10.937 -0.876 21.683 1.00 86.44 79 SER A N 1
ATOM 636 C CA . SER A 1 79 ? -10.856 -1.506 23.004 1.00 86.44 79 SER A CA 1
ATOM 637 C C . SER A 1 79 ? -9.446 -1.996 23.353 1.00 86.44 79 SER A C 1
ATOM 639 O O . SER A 1 79 ? -9.028 -1.836 24.496 1.00 86.44 79 SER A O 1
ATOM 641 N N . CYS A 1 80 ? -8.703 -2.560 22.395 1.00 84.19 80 CYS A N 1
ATOM 642 C CA . CYS A 1 80 ? -7.356 -3.091 22.631 1.00 84.19 80 CYS A CA 1
ATOM 643 C C . CYS A 1 80 ? -6.272 -2.006 22.687 1.00 84.19 80 CYS A C 1
ATOM 645 O O . CYS A 1 80 ? -5.404 -2.051 23.553 1.00 84.19 80 CYS A O 1
ATOM 647 N N . LEU A 1 81 ? -6.305 -1.037 21.769 1.00 80.62 81 LEU A N 1
ATOM 648 C CA . LEU A 1 81 ? -5.202 -0.092 21.550 1.00 80.62 81 LEU A CA 1
ATOM 649 C C . LEU A 1 81 ? -5.509 1.335 22.016 1.00 80.62 81 LEU A C 1
ATOM 651 O O . LEU A 1 81 ? -4.655 2.207 21.890 1.00 80.62 81 LEU A O 1
ATOM 655 N N . LYS A 1 82 ? -6.720 1.596 22.538 1.00 78.50 82 LYS A N 1
ATOM 656 C CA . LYS A 1 82 ? -7.209 2.925 22.973 1.00 78.50 82 LYS A CA 1
ATOM 657 C C . LYS A 1 82 ? -7.118 4.025 21.902 1.00 78.50 82 LYS A C 1
ATOM 659 O O . LYS A 1 82 ? -7.342 5.193 22.203 1.00 78.50 82 LYS A O 1
ATOM 664 N N . ASN A 1 83 ? -6.853 3.647 20.653 1.00 78.81 83 ASN A N 1
ATOM 665 C CA . ASN A 1 83 ? -6.753 4.537 19.506 1.00 78.81 83 ASN A CA 1
ATOM 666 C C . ASN A 1 83 ? -7.980 4.328 18.612 1.00 78.81 83 ASN A C 1
ATOM 668 O O . ASN A 1 83 ? -8.095 3.270 17.990 1.00 78.81 83 ASN A O 1
ATOM 672 N N . PRO A 1 84 ? -8.911 5.294 18.541 1.00 81.56 84 PRO A N 1
ATOM 673 C CA . PRO A 1 84 ? -10.122 5.132 17.754 1.00 81.56 84 PRO A CA 1
ATOM 674 C C . PRO A 1 84 ?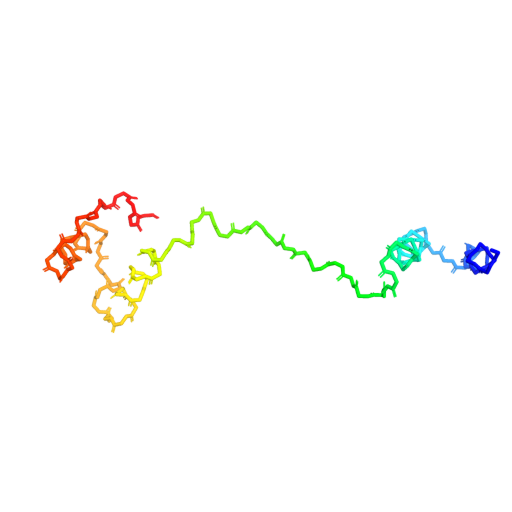 -9.809 5.142 16.254 1.00 81.56 84 PRO A C 1
ATOM 676 O O . PRO A 1 84 ? -9.159 6.051 15.740 1.00 81.56 84 PRO A O 1
ATOM 679 N N . ILE A 1 85 ? -10.320 4.139 15.538 1.00 83.12 85 ILE A N 1
ATOM 680 C CA . ILE A 1 85 ? -10.276 4.060 14.072 1.00 83.12 85 ILE A CA 1
ATOM 681 C C . ILE A 1 85 ? -11.699 4.049 13.537 1.00 83.12 85 ILE A C 1
ATOM 683 O O . ILE A 1 85 ? -12.541 3.289 14.014 1.00 83.12 85 ILE A O 1
ATOM 687 N N . SER A 1 86 ? -11.970 4.840 12.499 1.00 81.25 86 SER A N 1
ATOM 688 C CA . SER A 1 86 ? -13.260 4.784 11.814 1.00 81.25 86 SER A CA 1
ATOM 689 C C . SER A 1 86 ? -13.367 3.535 10.931 1.00 81.25 86 SER A C 1
ATOM 691 O O . SER A 1 86 ? -12.414 3.144 10.259 1.00 81.25 86 SER A O 1
ATOM 693 N N . ALA A 1 87 ? -14.558 2.941 10.844 1.00 81.38 87 ALA A N 1
ATOM 694 C CA . ALA A 1 87 ? -14.799 1.817 9.935 1.00 81.38 87 ALA A CA 1
ATOM 695 C C . ALA A 1 87 ? -14.543 2.166 8.451 1.00 81.38 87 ALA A C 1
ATOM 697 O O . ALA A 1 87 ? -14.291 1.268 7.653 1.00 81.38 87 ALA A O 1
ATOM 698 N N . PHE A 1 88 ? -14.597 3.453 8.084 1.00 78.19 88 PHE A N 1
ATOM 699 C CA . PHE A 1 88 ? -14.285 3.929 6.735 1.00 78.19 88 PHE A CA 1
ATOM 700 C C . PHE A 1 88 ? -12.784 3.853 6.431 1.00 78.19 88 PHE A C 1
ATOM 702 O O . PHE A 1 88 ? -12.412 3.521 5.319 1.00 78.19 88 PHE A O 1
ATOM 709 N N . THR A 1 89 ? -11.930 4.085 7.431 1.00 71.62 89 THR A N 1
ATOM 710 C CA . THR A 1 89 ? -10.463 3.981 7.320 1.00 71.62 89 THR A CA 1
ATOM 711 C C . THR A 1 89 ? -9.985 2.525 7.202 1.00 71.62 89 THR A C 1
ATOM 713 O O . THR A 1 89 ? -8.887 2.276 6.718 1.00 71.62 89 THR A O 1
ATOM 716 N N . ILE A 1 90 ? -10.793 1.561 7.658 1.00 79.31 90 ILE A N 1
ATOM 717 C CA . ILE A 1 90 ? -10.499 0.118 7.574 1.00 79.31 90 ILE A CA 1
ATOM 718 C C . IL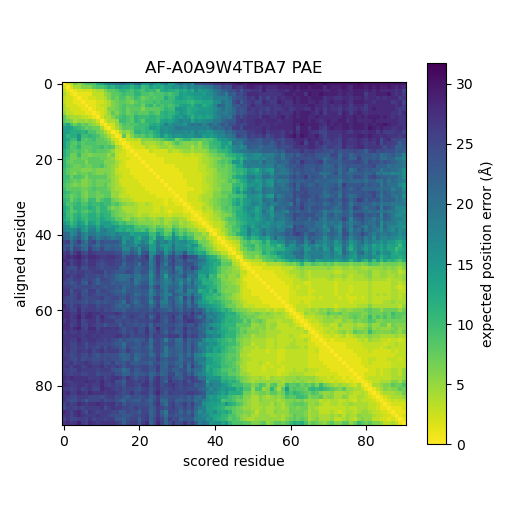E A 1 90 ? -10.829 -0.450 6.178 1.00 79.31 90 ILE A C 1
ATOM 720 O O . ILE A 1 90 ? -10.280 -1.485 5.802 1.00 79.31 90 ILE A O 1
ATOM 724 N N . ARG A 1 91 ? -11.744 0.196 5.443 1.00 67.75 91 ARG A N 1
ATOM 725 C CA . ARG A 1 91 ? -12.171 -0.196 4.091 1.00 67.75 91 ARG A CA 1
ATOM 726 C C . ARG A 1 91 ? -11.128 0.175 3.043 1.00 67.75 91 ARG A C 1
ATOM 728 O O . ARG A 1 91 ? -10.975 -0.642 2.111 1.00 67.75 91 ARG A O 1
#

pLDDT: mean 79.54, std 9.08, range [55.78, 91.31]

Mean predicted aligned error: 14.33 Å

Foldseek 3Di:
DVLVVVLVVCVVPDDPVVSVVSVVQVVCCVVPVDSDDDPPDDDDDPDDDPVVVVLVCVCVVDVVSVVDQLVVSQVVCCVPPVDGDDSVNVD

Organism: NCBI:txid1117311